Protein AF-A0A5K1DL71-F1 (afdb_monomer)

Mean predicted aligned error: 5.41 Å

Radius of gyration: 14.16 Å; Cα contacts (8 Å, |Δi|>4): 82; chains: 1; bounding box: 24×45×27 Å

Nearest PDB structures (foldseek):
  8pkp-assembly1_Y  TM=8.691E-01  e=2.618E-03  Homo sapiens
  2pl2-assembly1_B  TM=9.010E-01  e=5.780E-03  Thermus thermophilus HB27
  7rqf-assembly1_A  TM=8.290E-01  e=1.276E-02  Pseudomonas aeruginosa PAO1
  5xi8-assembly1_A  TM=7.670E-01  e=1.298E-01  Escherichia coli K-12
  8qvx-assembly1_B  TM=7.774E-01  e=1.454E-01  Homo sapiens

Solvent-accessible surface area (backbone atoms only — not comparable to full-atom values): 4922 Å² total; per-residue (Å²): 124,70,69,63,54,55,56,50,50,53,53,51,52,55,53,52,47,54,53,30,52,53,46,37,72,77,35,80,78,49,57,73,36,54,55,51,49,29,49,52,25,46,76,72,69,36,44,70,59,23,47,54,53,45,55,60,47,42,77,80,45,91,44,45,69,52,28,43,49,46,14,52,49,27,44,77,67,71,36,54,70,63,14,50,56,23,46,62,73,43,110

Structure (mmCIF, N/CA/C/O backbone):
data_AF-A0A5K1DL71-F1
#
_entry.id   AF-A0A5K1DL71-F1
#
loop_
_atom_site.group_PDB
_atom_site.id
_atom_site.type_symbol
_atom_site.label_atom_id
_atom_site.label_alt_id
_atom_site.label_comp_id
_atom_site.label_asym_id
_atom_site.label_entity_id
_atom_site.label_seq_id
_atom_site.pdbx_PDB_ins_code
_atom_site.Cartn_x
_atom_site.Cartn_y
_atom_site.Cartn_z
_atom_site.occupancy
_atom_site.B_iso_or_equiv
_atom_site.auth_seq_id
_atom_site.auth_comp_id
_atom_site.auth_asym_id
_atom_site.auth_atom_id
_atom_site.pdbx_PDB_model_num
ATOM 1 N N . PRO A 1 1 ? -8.404 -29.219 0.872 1.00 54.12 1 PRO A N 1
ATOM 2 C CA . PRO A 1 1 ? -8.695 -28.161 -0.136 1.00 54.12 1 PRO A CA 1
ATOM 3 C C . PRO A 1 1 ? -8.140 -26.758 0.197 1.00 54.12 1 PRO A C 1
ATOM 5 O O . PRO A 1 1 ? -7.744 -26.053 -0.719 1.00 54.12 1 PRO A O 1
ATOM 8 N N . VAL A 1 2 ? -8.070 -26.344 1.472 1.00 54.34 2 VAL A N 1
ATOM 9 C CA . VAL A 1 2 ? -7.721 -24.952 1.856 1.00 54.34 2 VAL A CA 1
ATOM 10 C C . VAL A 1 2 ? -6.218 -24.614 1.748 1.00 54.34 2 VAL A C 1
ATOM 12 O O . VAL A 1 2 ? -5.858 -23.488 1.420 1.00 54.34 2 VAL A O 1
ATOM 15 N N . VAL A 1 3 ? -5.319 -25.584 1.948 1.00 54.59 3 VAL A N 1
ATOM 16 C CA . VAL A 1 3 ? -3.855 -25.346 1.963 1.00 54.59 3 VAL A CA 1
ATOM 17 C C . VAL A 1 3 ? -3.282 -25.046 0.565 1.00 54.59 3 VAL A C 1
ATOM 19 O O . VAL A 1 3 ? -2.353 -24.253 0.429 1.00 54.59 3 VAL A O 1
ATOM 22 N N . LEU A 1 4 ? -3.877 -25.617 -0.489 1.00 51.81 4 LEU A N 1
ATOM 23 C CA . LEU A 1 4 ? -3.446 -25.408 -1.879 1.00 51.81 4 LEU A CA 1
ATOM 24 C C . LEU A 1 4 ? -3.742 -23.983 -2.381 1.00 51.81 4 LEU A C 1
ATOM 26 O O . LEU A 1 4 ? -2.942 -23.422 -3.126 1.00 51.81 4 LEU A O 1
ATOM 30 N N . SER A 1 5 ? -4.844 -23.377 -1.923 1.00 57.44 5 SER A N 1
ATOM 31 C CA . SER A 1 5 ? -5.213 -21.990 -2.254 1.00 57.44 5 SER A CA 1
ATOM 32 C C . SER A 1 5 ? -4.216 -20.985 -1.665 1.00 57.44 5 SER A C 1
ATOM 34 O O . SER A 1 5 ? -3.728 -20.097 -2.363 1.00 57.44 5 SER A O 1
ATOM 36 N N . ARG A 1 6 ? -3.819 -21.183 -0.402 1.00 57.47 6 ARG A N 1
ATOM 37 C CA . ARG A 1 6 ? -2.893 -20.276 0.287 1.00 57.47 6 ARG A CA 1
ATOM 38 C C . ARG A 1 6 ? -1.482 -20.306 -0.315 1.00 57.47 6 ARG A C 1
ATOM 40 O O . ARG A 1 6 ? -0.891 -19.250 -0.511 1.00 57.47 6 ARG A O 1
ATOM 47 N N . ASN A 1 7 ? -0.968 -21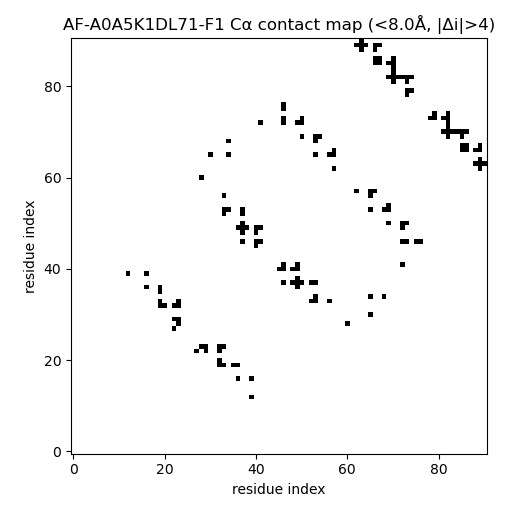.486 -0.677 1.00 58.28 7 ASN A N 1
ATOM 48 C CA . ASN A 1 7 ? 0.340 -21.608 -1.339 1.00 58.28 7 ASN A CA 1
ATOM 49 C C . ASN A 1 7 ? 0.348 -21.001 -2.751 1.00 58.28 7 ASN A C 1
ATOM 51 O O . ASN A 1 7 ? 1.348 -20.413 -3.158 1.00 58.28 7 ASN A O 1
ATOM 55 N N . SER A 1 8 ? -0.762 -21.112 -3.486 1.00 67.50 8 SER A N 1
ATOM 56 C CA . SER A 1 8 ? -0.894 -20.497 -4.808 1.00 67.50 8 SER A CA 1
ATOM 57 C C . SER A 1 8 ? -0.938 -18.968 -4.720 1.00 67.50 8 SER A C 1
ATOM 59 O O . SER A 1 8 ? -0.224 -18.303 -5.467 1.00 67.50 8 SER A O 1
ATOM 61 N N . ALA A 1 9 ? -1.680 -18.412 -3.758 1.00 68.44 9 ALA A N 1
ATOM 62 C CA . ALA A 1 9 ? -1.727 -16.969 -3.522 1.00 68.44 9 ALA A CA 1
ATOM 63 C C . ALA A 1 9 ? -0.345 -16.398 -3.155 1.00 68.44 9 ALA A C 1
ATOM 65 O O . ALA A 1 9 ? 0.090 -15.413 -3.745 1.00 68.44 9 ALA A O 1
ATOM 66 N N . ILE A 1 10 ? 0.396 -17.070 -2.265 1.00 71.56 10 ILE A N 1
ATOM 67 C CA . ILE A 1 10 ? 1.763 -16.669 -1.884 1.00 71.56 10 ILE A CA 1
ATOM 68 C C . ILE A 1 10 ? 2.699 -16.637 -3.104 1.00 71.56 10 ILE A C 1
ATOM 70 O O . ILE A 1 10 ? 3.470 -15.693 -3.268 1.00 71.56 10 ILE A O 1
ATOM 74 N N . ALA A 1 11 ? 2.616 -17.632 -3.993 1.00 75.75 11 ALA A N 1
ATOM 75 C CA . ALA A 1 11 ? 3.429 -17.662 -5.209 1.00 75.75 11 ALA A CA 1
ATOM 76 C C . ALA A 1 11 ? 3.080 -16.520 -6.183 1.00 75.75 11 ALA A C 1
ATOM 78 O O . ALA A 1 11 ? 3.974 -15.943 -6.808 1.00 75.75 11 ALA A O 1
ATOM 79 N N . VAL A 1 12 ? 1.795 -16.168 -6.293 1.00 77.31 12 VAL A N 1
ATOM 80 C CA . VAL A 1 12 ? 1.331 -15.044 -7.120 1.00 77.31 12 VAL A CA 1
ATOM 81 C C . VAL A 1 12 ? 1.839 -13.713 -6.563 1.00 77.31 12 VAL A C 1
ATOM 83 O O . VAL A 1 12 ? 2.396 -12.923 -7.325 1.00 77.31 12 VAL A O 1
ATOM 86 N N . PHE A 1 13 ? 1.740 -13.487 -5.249 1.00 81.56 13 PHE A N 1
ATOM 87 C CA . PHE A 1 13 ? 2.236 -12.261 -4.612 1.00 81.56 13 PHE A CA 1
ATOM 88 C C . PHE A 1 13 ? 3.753 -12.113 -4.729 1.00 81.56 13 PHE A C 1
ATOM 90 O O . PHE A 1 13 ? 4.240 -11.027 -5.036 1.00 81.56 13 PHE A O 1
ATOM 97 N N . PHE A 1 14 ? 4.505 -13.208 -4.587 1.00 82.12 14 PHE A N 1
ATOM 98 C CA . PHE A 1 14 ? 5.955 -13.189 -4.777 1.00 82.12 14 PHE A CA 1
ATOM 99 C C . PHE A 1 14 ? 6.350 -12.802 -6.208 1.00 82.12 14 PHE A C 1
ATOM 101 O O . PHE A 1 14 ? 7.263 -12.002 -6.414 1.00 82.12 14 PHE A O 1
ATOM 108 N N . LYS A 1 15 ? 5.647 -13.342 -7.211 1.00 86.19 15 LYS A N 1
ATOM 109 C CA . LYS A 1 15 ? 5.891 -12.991 -8.614 1.00 86.19 15 LYS A CA 1
ATOM 110 C C . LYS A 1 15 ? 5.516 -11.533 -8.897 1.00 86.19 15 LYS A C 1
ATOM 112 O O . LYS A 1 15 ? 6.286 -10.837 -9.550 1.00 86.19 15 LYS A O 1
ATOM 117 N N . ALA A 1 16 ? 4.371 -11.075 -8.389 1.00 87.06 16 ALA A N 1
ATOM 118 C CA . ALA A 1 16 ? 3.915 -9.695 -8.537 1.00 87.06 16 ALA A CA 1
ATOM 119 C C . ALA A 1 16 ? 4.919 -8.705 -7.931 1.00 87.06 16 ALA A C 1
ATOM 121 O O . ALA A 1 16 ? 5.333 -7.765 -8.603 1.00 87.06 16 ALA A O 1
ATOM 122 N N . ARG A 1 17 ? 5.393 -8.977 -6.709 1.00 89.50 17 ARG A N 1
ATOM 123 C CA . ARG A 1 17 ? 6.413 -8.175 -6.025 1.00 89.50 17 ARG A CA 1
ATOM 124 C C . ARG A 1 17 ? 7.661 -7.979 -6.885 1.00 89.50 17 ARG A C 1
ATOM 126 O O . ARG A 1 17 ? 8.036 -6.840 -7.132 1.00 89.50 17 ARG A O 1
ATOM 133 N N . LYS A 1 18 ? 8.234 -9.067 -7.413 1.00 91.00 18 LYS A N 1
ATOM 134 C CA . LYS A 1 18 ? 9.421 -8.987 -8.280 1.00 91.00 18 LYS A CA 1
ATOM 135 C C . LYS A 1 18 ? 9.200 -8.126 -9.521 1.00 91.00 18 LYS A C 1
ATOM 137 O O . LYS A 1 18 ? 10.0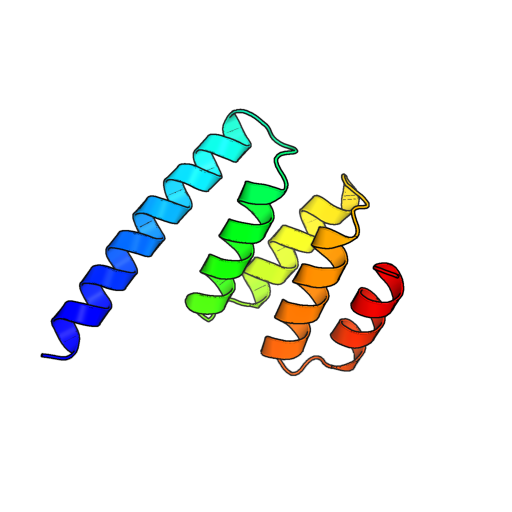87 -7.371 -9.894 1.00 91.00 18 LYS A O 1
ATOM 142 N N . PHE A 1 19 ? 8.033 -8.226 -10.160 1.00 91.00 19 PHE A N 1
ATOM 143 C CA . PHE A 1 19 ? 7.736 -7.397 -11.330 1.00 91.00 19 PHE A CA 1
ATOM 144 C C . PHE A 1 19 ? 7.686 -5.911 -10.990 1.00 91.00 19 PHE A C 1
ATOM 146 O O . PHE A 1 19 ? 8.234 -5.104 -11.736 1.00 91.00 19 PHE A O 1
ATOM 153 N N . TYR A 1 20 ? 7.051 -5.550 -9.877 1.00 91.25 20 TYR A N 1
ATOM 154 C CA . TYR A 1 20 ? 6.974 -4.154 -9.461 1.00 91.25 20 TYR A CA 1
ATOM 155 C C . TYR A 1 20 ? 8.324 -3.616 -8.982 1.00 91.25 20 TYR A C 1
ATOM 157 O O . TY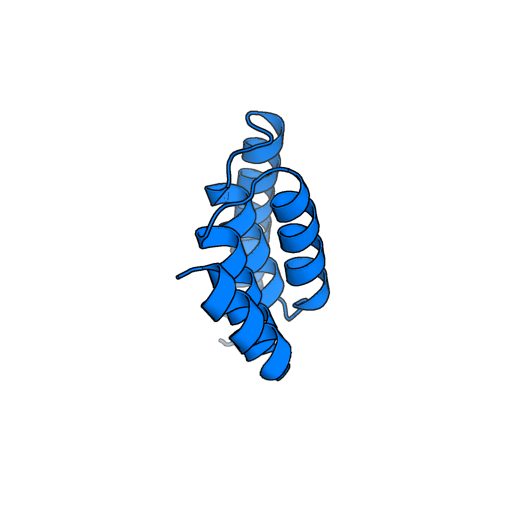R A 1 20 ? 8.662 -2.485 -9.305 1.00 91.25 20 TYR A O 1
ATOM 165 N N . GLU A 1 21 ? 9.125 -4.424 -8.286 1.00 90.81 21 GLU A N 1
ATOM 166 C CA . GLU A 1 21 ? 10.497 -4.062 -7.911 1.00 90.81 21 GLU A CA 1
ATOM 167 C C . GLU A 1 21 ? 11.355 -3.784 -9.153 1.00 90.81 21 GLU A C 1
ATOM 169 O O . GLU A 1 21 ? 11.951 -2.715 -9.247 1.00 90.81 21 GLU A O 1
ATOM 174 N N . SER A 1 22 ? 11.331 -4.665 -10.160 1.00 91.25 22 SER A N 1
ATOM 175 C CA . SER A 1 22 ? 12.031 -4.418 -11.428 1.00 91.25 22 SER A CA 1
ATOM 176 C C . SER A 1 22 ? 11.490 -3.202 -12.186 1.00 91.25 22 SER A C 1
ATOM 178 O O . SER A 1 22 ? 12.255 -2.498 -12.838 1.00 91.25 22 SER A O 1
ATOM 180 N N . ALA A 1 23 ? 10.188 -2.912 -12.102 1.00 90.19 23 ALA A N 1
ATOM 181 C CA . ALA A 1 23 ? 9.636 -1.694 -12.695 1.00 90.19 23 ALA A CA 1
ATOM 182 C C . ALA A 1 23 ? 10.207 -0.431 -12.027 1.00 90.19 23 ALA A C 1
ATOM 184 O O . ALA A 1 23 ? 10.528 0.526 -12.723 1.00 90.19 23 ALA A O 1
ATOM 185 N N . LEU A 1 24 ? 10.405 -0.453 -10.705 1.00 88.75 24 LEU A N 1
ATOM 186 C CA . LEU A 1 24 ? 11.025 0.650 -9.964 1.00 88.75 24 LEU A CA 1
ATOM 187 C C . LEU A 1 24 ? 12.538 0.773 -10.201 1.00 88.75 24 LEU A C 1
ATOM 189 O O . LEU A 1 24 ? 13.083 1.866 -10.064 1.00 88.75 24 LEU A O 1
ATOM 193 N N . GLU A 1 25 ? 13.220 -0.317 -10.563 1.00 90.00 25 GLU A N 1
ATOM 194 C CA . GLU A 1 25 ? 14.620 -0.268 -11.014 1.00 90.00 25 GLU A CA 1
ATOM 195 C C . GLU A 1 25 ? 14.759 0.447 -12.365 1.00 90.00 25 GLU A C 1
ATOM 197 O O . GLU A 1 25 ? 15.738 1.160 -12.585 1.00 90.00 25 GLU A O 1
ATOM 202 N N . LEU A 1 26 ? 13.782 0.269 -13.261 1.00 89.94 26 LEU A N 1
ATOM 203 C CA . LEU A 1 26 ? 13.753 0.922 -14.573 1.00 89.94 26 LEU A CA 1
ATOM 204 C C . LEU A 1 26 ? 13.283 2.377 -14.478 1.00 89.94 26 LEU A C 1
ATOM 206 O O . LEU A 1 26 ? 13.864 3.260 -15.107 1.00 89.94 26 LEU A O 1
ATOM 210 N N . GLU A 1 27 ? 12.240 2.624 -13.690 1.00 88.44 27 GLU A N 1
ATOM 211 C CA . GLU A 1 27 ? 11.637 3.937 -13.504 1.00 88.44 27 GLU A CA 1
ATOM 212 C C . GLU A 1 27 ? 11.347 4.164 -12.018 1.00 88.44 27 GLU A C 1
ATOM 214 O O . GLU A 1 27 ? 10.314 3.767 -11.474 1.00 88.44 27 GLU A O 1
ATOM 219 N N . SER A 1 28 ? 12.267 4.858 -11.351 1.00 82.81 28 SER A N 1
ATOM 220 C CA . SER A 1 28 ? 12.206 5.089 -9.905 1.00 82.81 28 SER A CA 1
ATOM 221 C C . SER A 1 28 ? 10.982 5.885 -9.446 1.00 82.81 28 SER A C 1
ATOM 223 O O . SER A 1 28 ? 10.648 5.812 -8.266 1.00 82.81 28 SER A O 1
ATOM 225 N N . GLY A 1 29 ? 10.317 6.603 -10.358 1.00 84.62 29 GLY A N 1
ATOM 226 C CA . GLY A 1 29 ? 9.091 7.370 -10.124 1.00 84.62 29 GLY A CA 1
ATOM 227 C C . GLY A 1 29 ? 7.803 6.698 -10.601 1.00 84.62 29 GLY A C 1
ATOM 228 O O . GLY A 1 29 ? 6.761 7.347 -10.584 1.00 84.62 29 GLY A O 1
ATOM 229 N N . TYR A 1 30 ? 7.835 5.426 -11.012 1.00 90.75 30 TYR A N 1
ATOM 230 C CA . TYR A 1 30 ? 6.634 4.748 -11.496 1.00 90.75 30 TYR A CA 1
ATOM 231 C C . TYR A 1 30 ? 5.651 4.442 -10.353 1.00 90.75 30 TYR A C 1
ATOM 233 O O . TYR A 1 30 ? 5.676 3.374 -9.733 1.00 90.75 30 TYR A O 1
ATOM 241 N N . LEU A 1 31 ? 4.747 5.390 -10.084 1.00 91.31 31 LEU A N 1
ATOM 242 C CA . LEU A 1 31 ? 3.807 5.339 -8.958 1.00 91.31 31 LEU A CA 1
ATOM 243 C C . LEU A 1 31 ? 2.897 4.105 -8.993 1.00 91.31 31 LEU A C 1
ATOM 245 O O . LEU A 1 31 ? 2.588 3.540 -7.946 1.00 91.31 31 LEU A O 1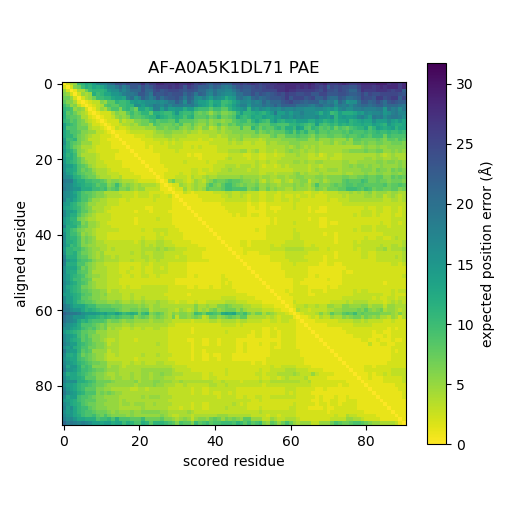
ATOM 249 N N . GLY A 1 32 ? 2.537 3.608 -10.181 1.00 90.81 32 GLY A N 1
ATOM 250 C CA . GLY A 1 32 ? 1.722 2.398 -10.323 1.00 90.81 32 GLY A CA 1
ATOM 251 C C . GLY A 1 32 ? 2.344 1.164 -9.655 1.00 90.81 32 GLY A C 1
ATOM 252 O O . GLY A 1 32 ? 1.634 0.379 -9.017 1.00 90.81 32 GLY A O 1
ATOM 253 N N . ALA A 1 33 ? 3.670 1.008 -9.731 1.00 93.44 33 ALA A N 1
ATOM 254 C CA . ALA A 1 33 ? 4.373 -0.074 -9.042 1.00 93.44 33 ALA A CA 1
ATOM 255 C C . ALA A 1 33 ? 4.393 0.123 -7.522 1.00 93.44 33 ALA A C 1
ATOM 257 O O . ALA A 1 33 ? 4.212 -0.839 -6.779 1.00 93.44 33 ALA A O 1
ATOM 258 N N . VAL A 1 34 ? 4.545 1.363 -7.053 1.00 95.06 34 VAL A N 1
ATOM 259 C CA . VAL A 1 34 ? 4.540 1.709 -5.622 1.00 95.06 34 VAL A CA 1
ATOM 260 C C . VAL A 1 34 ? 3.191 1.391 -4.990 1.00 95.06 34 VAL A C 1
ATOM 262 O O . VAL A 1 34 ? 3.132 0.714 -3.964 1.00 95.06 34 VAL A O 1
ATOM 265 N N . LEU A 1 35 ? 2.105 1.835 -5.628 1.00 95.06 35 LEU A N 1
ATOM 266 C CA . LEU A 1 35 ? 0.737 1.590 -5.174 1.00 95.06 35 LEU A CA 1
ATOM 267 C C . LEU A 1 35 ? 0.440 0.088 -5.114 1.00 95.06 35 LEU A C 1
ATOM 269 O O . LEU A 1 35 ? -0.111 -0.395 -4.126 1.00 95.06 35 LEU A O 1
ATOM 273 N N . SER A 1 36 ? 0.875 -0.656 -6.134 1.00 94.50 36 SER A N 1
ATOM 274 C CA . SER A 1 36 ? 0.690 -2.108 -6.189 1.00 94.50 36 SER A CA 1
ATOM 275 C C . SER A 1 36 ? 1.514 -2.845 -5.126 1.00 94.50 36 SER A C 1
ATOM 277 O O . SER A 1 36 ? 1.035 -3.802 -4.520 1.00 94.50 36 SER A O 1
ATOM 279 N N . LEU A 1 37 ? 2.746 -2.401 -4.850 1.00 94.44 37 LEU A N 1
ATOM 280 C CA . LEU A 1 37 ? 3.566 -2.951 -3.767 1.00 94.44 37 LEU A CA 1
ATOM 281 C C . LEU A 1 37 ? 2.950 -2.671 -2.394 1.00 94.44 37 LEU A C 1
ATOM 283 O O . LEU A 1 37 ? 2.941 -3.566 -1.548 1.00 94.44 37 LEU A O 1
ATOM 287 N N . ALA A 1 38 ? 2.401 -1.474 -2.176 1.00 95.25 38 ALA A N 1
ATOM 288 C CA . ALA A 1 38 ? 1.685 -1.146 -0.947 1.00 95.25 38 ALA A CA 1
ATOM 289 C C . ALA A 1 38 ? 0.468 -2.065 -0.737 1.00 95.25 38 ALA A C 1
ATOM 291 O O . ALA A 1 38 ? 0.301 -2.605 0.356 1.00 95.25 38 ALA A O 1
ATOM 292 N N . ASP A 1 39 ? -0.315 -2.333 -1.788 1.00 93.25 39 ASP A N 1
ATOM 293 C CA . ASP A 1 39 ? -1.437 -3.281 -1.725 1.00 93.25 39 ASP A CA 1
ATOM 294 C C . ASP A 1 39 ? -0.984 -4.698 -1.362 1.00 93.25 39 ASP A C 1
ATOM 296 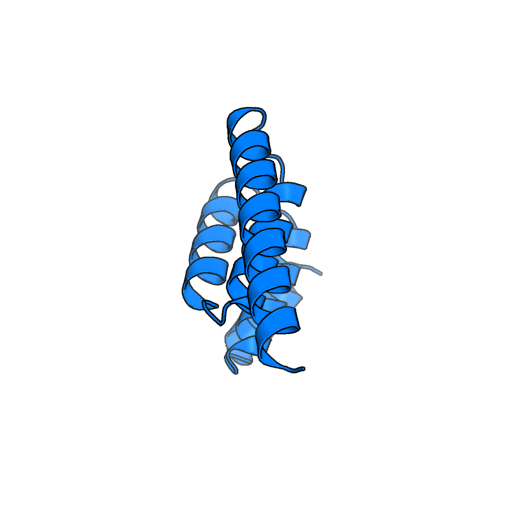O O . ASP A 1 39 ? -1.599 -5.355 -0.520 1.00 93.25 39 ASP A O 1
ATOM 300 N N . LEU A 1 40 ? 0.135 -5.160 -1.929 1.00 92.62 40 LEU A N 1
ATOM 301 C CA . LEU A 1 40 ? 0.718 -6.453 -1.563 1.00 92.62 40 LEU A CA 1
ATOM 302 C C . LEU A 1 40 ? 1.106 -6.501 -0.081 1.00 92.62 40 LEU A C 1
ATOM 304 O O . LEU A 1 40 ? 0.836 -7.495 0.589 1.00 92.62 40 LEU A O 1
ATOM 308 N N . HIS A 1 41 ? 1.701 -5.430 0.450 1.00 92.50 41 HIS A N 1
ATOM 309 C CA . HIS A 1 41 ? 2.025 -5.339 1.874 1.00 92.50 41 HIS A CA 1
ATOM 310 C C . HIS A 1 41 ? 0.771 -5.400 2.758 1.00 92.50 41 HIS A C 1
ATOM 312 O O . HIS A 1 41 ? 0.789 -6.110 3.761 1.00 92.50 41 HIS A O 1
ATOM 318 N N . VAL A 1 42 ? -0.327 -4.743 2.370 1.00 91.81 42 VAL A N 1
ATOM 319 C CA . VAL A 1 42 ? -1.607 -4.805 3.101 1.00 91.81 42 VAL A CA 1
ATOM 320 C C . VAL A 1 42 ? -2.200 -6.213 3.089 1.00 91.81 42 VAL A C 1
ATOM 322 O O . VAL A 1 42 ? -2.591 -6.725 4.136 1.00 91.81 42 VAL A O 1
ATOM 325 N N . ILE A 1 43 ? -2.224 -6.878 1.930 1.00 88.94 43 ILE A N 1
ATOM 326 C CA . ILE A 1 43 ? -2.739 -8.254 1.804 1.00 88.94 43 ILE A CA 1
ATOM 327 C C . ILE A 1 43 ? -1.937 -9.229 2.677 1.00 88.94 43 ILE A C 1
ATOM 329 O O . ILE A 1 43 ? -2.485 -10.178 3.237 1.00 88.94 43 ILE A O 1
ATOM 333 N N . GLU A 1 44 ? -0.637 -8.987 2.824 1.00 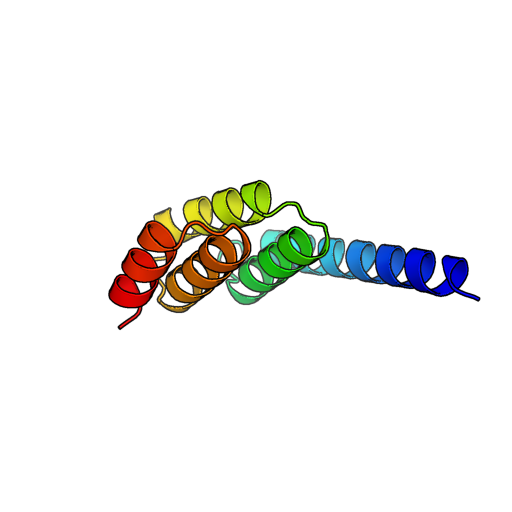88.44 44 GLU A N 1
ATOM 334 C CA . GLU A 1 44 ? 0.254 -9.776 3.675 1.00 88.44 44 GLU A CA 1
ATOM 335 C C . GLU A 1 44 ? 0.185 -9.377 5.166 1.00 88.44 44 GLU A C 1
ATOM 337 O O . GLU A 1 44 ? 0.931 -9.926 5.978 1.00 88.44 44 GLU A O 1
ATOM 342 N N . GLY A 1 45 ? -0.692 -8.436 5.536 1.00 90.06 45 GLY A N 1
ATOM 343 C CA . GLY A 1 45 ? -0.870 -7.935 6.903 1.00 90.06 45 GLY A CA 1
ATOM 344 C C . GLY A 1 45 ? 0.263 -7.028 7.392 1.00 90.06 45 GLY A C 1
ATOM 345 O O . GLY A 1 45 ? 0.367 -6.751 8.585 1.00 90.06 45 GLY A O 1
ATOM 346 N N . ARG A 1 46 ? 1.134 -6.569 6.489 1.00 93.69 46 ARG A N 1
ATOM 347 C CA . ARG A 1 46 ? 2.296 -5.719 6.781 1.00 93.69 46 ARG A CA 1
ATOM 348 C C . ARG A 1 46 ? 2.001 -4.253 6.486 1.00 93.69 46 ARG A C 1
ATOM 350 O O . ARG A 1 46 ? 2.708 -3.598 5.724 1.00 93.69 46 ARG A O 1
ATOM 357 N N . ASN A 1 47 ? 0.961 -3.721 7.118 1.00 93.88 47 ASN A N 1
ATOM 358 C CA . ASN A 1 47 ? 0.502 -2.352 6.871 1.00 93.88 47 ASN A CA 1
ATOM 359 C C . ASN A 1 47 ? 1.581 -1.294 7.190 1.00 93.88 47 ASN A C 1
ATOM 361 O O . ASN A 1 47 ? 1.680 -0.292 6.489 1.00 93.88 47 ASN A O 1
ATOM 365 N N . GLY A 1 48 ? 2.438 -1.531 8.191 1.00 95.88 48 GLY A N 1
ATOM 366 C CA . GLY A 1 48 ? 3.549 -0.627 8.526 1.00 95.88 48 GLY A CA 1
ATOM 367 C C . GLY A 1 48 ? 4.594 -0.484 7.409 1.00 95.88 48 GLY A C 1
ATOM 368 O O . GLY A 1 48 ? 5.091 0.620 7.166 1.00 95.88 48 GLY A O 1
ATOM 369 N N . ASP A 1 49 ? 4.874 -1.569 6.679 1.00 96.06 49 ASP A N 1
ATOM 370 C CA . ASP A 1 49 ? 5.753 -1.532 5.504 1.00 96.06 49 ASP A CA 1
ATOM 371 C C . ASP A 1 49 ? 5.108 -0.718 4.375 1.00 96.06 49 ASP A C 1
ATOM 373 O O . ASP A 1 49 ? 5.777 0.098 3.742 1.00 96.06 49 ASP A O 1
ATOM 377 N N . ALA A 1 50 ? 3.801 -0.908 4.147 1.00 96.44 50 ALA A N 1
ATOM 378 C CA . ALA A 1 50 ? 3.046 -0.158 3.144 1.00 96.44 50 ALA A CA 1
ATOM 379 C C . ALA A 1 50 ? 3.072 1.351 3.435 1.00 96.44 50 ALA A C 1
ATOM 381 O O . ALA A 1 50 ? 3.372 2.141 2.541 1.00 96.44 50 ALA A O 1
ATOM 382 N N . ILE A 1 51 ? 2.834 1.749 4.691 1.00 96.69 51 ILE A N 1
ATOM 383 C CA . ILE A 1 51 ? 2.897 3.155 5.122 1.00 96.69 51 ILE A CA 1
ATOM 384 C C . ILE A 1 51 ? 4.298 3.723 4.879 1.00 96.69 51 ILE A C 1
ATOM 386 O O . ILE A 1 51 ? 4.440 4.771 4.249 1.00 96.69 51 ILE A O 1
ATOM 390 N N . SER A 1 52 ? 5.338 3.011 5.321 1.00 96.44 52 SER A N 1
ATOM 391 C CA . SER A 1 52 ? 6.730 3.457 5.179 1.00 96.44 52 SER A CA 1
ATOM 392 C C . SER A 1 52 ? 7.135 3.627 3.712 1.00 96.44 52 SER A C 1
ATOM 394 O O . SER A 1 52 ? 7.811 4.597 3.357 1.00 96.44 52 SER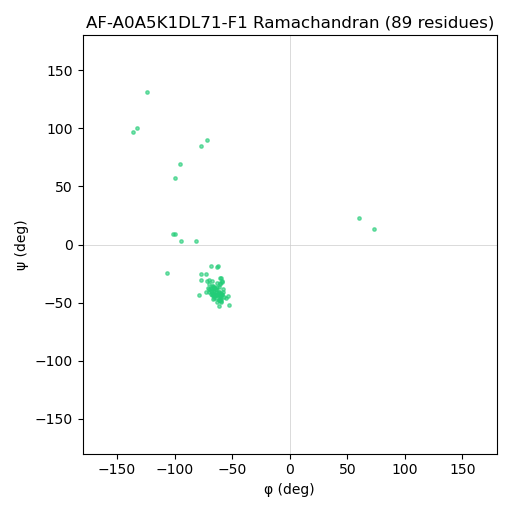 A O 1
ATOM 396 N N . LEU A 1 53 ? 6.709 2.698 2.848 1.00 95.00 53 LEU A N 1
ATOM 397 C CA . LEU A 1 53 ? 6.939 2.761 1.407 1.00 95.00 53 LEU A CA 1
ATOM 398 C C . LEU A 1 53 ? 6.287 4.008 0.801 1.00 95.00 53 LEU A C 1
ATOM 400 O O . LEU A 1 53 ? 6.966 4.788 0.133 1.00 95.00 53 LEU A O 1
ATOM 404 N N . LEU A 1 54 ? 4.997 4.217 1.060 1.00 95.31 54 LEU A N 1
ATOM 405 C CA . LEU A 1 54 ? 4.248 5.332 0.486 1.00 95.31 54 LEU A CA 1
ATOM 406 C C . LEU A 1 54 ? 4.763 6.685 0.989 1.00 95.31 54 LEU A C 1
ATOM 408 O O . LEU A 1 54 ? 4.981 7.580 0.181 1.00 95.31 54 LEU A O 1
ATOM 412 N N . GLN A 1 55 ? 5.060 6.824 2.286 1.00 94.81 55 GLN A N 1
ATOM 413 C CA . GLN A 1 55 ? 5.626 8.057 2.849 1.00 94.81 55 GLN A CA 1
ATOM 414 C C . GLN A 1 55 ? 6.988 8.408 2.243 1.00 94.81 55 GLN A C 1
ATOM 416 O O . GLN A 1 55 ? 7.298 9.581 2.035 1.00 94.81 55 GLN A O 1
ATOM 421 N N . ARG A 1 56 ? 7.827 7.407 1.951 1.00 94.06 56 ARG A N 1
ATOM 422 C CA . ARG A 1 56 ? 9.110 7.638 1.274 1.00 94.06 56 ARG A CA 1
ATOM 423 C C . ARG A 1 56 ? 8.905 8.184 -0.136 1.00 94.06 56 ARG A C 1
ATOM 425 O O . ARG A 1 56 ? 9.657 9.066 -0.540 1.00 94.06 56 ARG A O 1
ATOM 432 N N . TYR A 1 57 ? 7.930 7.656 -0.868 1.00 93.19 57 TYR A N 1
ATOM 433 C CA . TYR A 1 57 ? 7.613 8.133 -2.211 1.00 93.19 57 TYR A CA 1
ATOM 434 C C . TYR A 1 57 ? 6.985 9.526 -2.176 1.00 93.19 57 TYR A C 1
ATOM 436 O O . TYR A 1 57 ? 7.409 10.401 -2.923 1.00 93.19 57 TYR A O 1
ATOM 444 N N . LEU A 1 58 ? 6.093 9.779 -1.225 1.00 92.19 58 LEU A N 1
ATOM 445 C CA . LEU A 1 58 ? 5.426 11.066 -1.080 1.00 92.19 58 LEU A CA 1
ATOM 446 C C . LEU A 1 58 ? 6.400 12.241 -0.874 1.00 92.19 58 LEU A C 1
ATOM 448 O O . LEU A 1 58 ? 6.160 13.344 -1.348 1.00 92.19 58 LEU A O 1
ATOM 452 N N . LYS A 1 59 ? 7.555 12.000 -0.235 1.00 90.81 59 LYS A N 1
ATOM 453 C CA . LYS A 1 59 ? 8.617 13.016 -0.079 1.00 90.81 59 LYS A CA 1
ATOM 454 C C . LYS A 1 59 ? 9.175 13.538 -1.404 1.00 90.81 59 LYS A C 1
ATOM 456 O O . LYS A 1 59 ? 9.666 14.661 -1.442 1.00 90.81 59 LYS A O 1
ATOM 461 N N . ASN A 1 60 ? 9.154 12.714 -2.448 1.00 89.38 60 ASN A N 1
ATOM 462 C CA . ASN A 1 60 ? 9.715 13.044 -3.758 1.00 89.38 60 ASN A CA 1
ATOM 463 C C . ASN A 1 60 ? 8.624 13.321 -4.802 1.00 89.38 60 ASN A C 1
ATOM 465 O O . ASN A 1 60 ? 8.885 14.019 -5.778 1.00 89.38 60 ASN A O 1
ATOM 469 N N . TRP A 1 61 ? 7.422 12.779 -4.594 1.00 86.06 61 TRP A N 1
ATOM 470 C CA . TRP A 1 61 ? 6.274 12.912 -5.481 1.00 86.06 61 TRP A CA 1
ATOM 471 C C . TRP A 1 61 ? 5.046 13.287 -4.655 1.00 86.06 61 TRP A C 1
ATOM 473 O O . TRP A 1 61 ? 4.437 12.431 -4.021 1.00 86.06 61 TRP A O 1
ATOM 483 N N . ALA A 1 62 ? 4.699 14.572 -4.657 1.00 81.38 62 ALA A N 1
ATOM 484 C CA . ALA A 1 62 ? 3.452 15.058 -4.078 1.00 81.38 62 ALA A CA 1
ATOM 485 C C . ALA A 1 62 ? 2.305 14.747 -5.051 1.00 81.38 62 ALA A C 1
ATOM 487 O O . ALA A 1 62 ? 1.988 15.558 -5.918 1.00 81.38 62 ALA A O 1
ATOM 488 N N . ASP A 1 63 ? 1.779 13.526 -4.961 1.00 89.00 63 ASP A N 1
ATOM 489 C CA . ASP A 1 63 ? 0.735 13.001 -5.840 1.00 89.00 63 ASP A CA 1
ATOM 490 C C . ASP A 1 63 ? -0.467 12.518 -5.017 1.00 89.00 63 ASP A C 1
ATOM 492 O O . ASP A 1 63 ? -0.321 11.743 -4.064 1.00 89.00 63 ASP A O 1
ATOM 496 N N . ASP A 1 64 ? -1.664 12.947 -5.411 1.00 90.88 64 ASP A N 1
ATOM 497 C CA . ASP A 1 64 ? -2.922 12.679 -4.704 1.00 90.88 64 ASP A CA 1
ATOM 498 C C . ASP A 1 64 ? -3.219 11.175 -4.583 1.00 90.88 64 ASP A C 1
ATOM 500 O O . ASP A 1 64 ? -3.842 10.715 -3.617 1.00 90.88 64 ASP A O 1
ATOM 504 N N . SER A 1 65 ? -2.739 10.363 -5.535 1.00 92.88 65 SER A N 1
ATOM 505 C CA . SER A 1 65 ? -2.909 8.908 -5.493 1.00 92.88 65 SER A CA 1
ATOM 506 C C . SER A 1 65 ? -2.128 8.265 -4.343 1.00 92.88 65 SER A C 1
ATOM 508 O O . SER A 1 65 ? -2.591 7.276 -3.763 1.00 92.88 65 SER A O 1
ATOM 510 N N . LEU A 1 66 ? -0.982 8.842 -3.955 1.00 94.19 66 LEU A N 1
ATOM 511 C CA . LEU A 1 66 ? -0.198 8.386 -2.806 1.00 94.19 66 LEU A CA 1
ATOM 512 C C . LEU A 1 66 ? -0.882 8.749 -1.488 1.00 94.19 66 LEU A C 1
ATOM 514 O O . LEU A 1 66 ? -0.940 7.901 -0.596 1.00 94.19 66 LEU A O 1
ATOM 518 N N . HIS A 1 67 ? -1.448 9.953 -1.387 1.00 95.44 67 HIS A N 1
ATOM 519 C CA . HIS A 1 67 ? -2.250 10.374 -0.235 1.00 95.44 67 HIS A CA 1
ATOM 520 C C . HIS A 1 67 ? -3.494 9.490 -0.071 1.00 95.44 67 HIS A C 1
ATOM 522 O O . HIS A 1 67 ? -3.715 8.904 0.991 1.00 95.44 67 HIS A O 1
ATOM 528 N N . THR A 1 68 ? -4.232 9.260 -1.160 1.00 96.12 68 THR A N 1
ATOM 529 C CA . THR A 1 68 ? -5.397 8.363 -1.176 1.00 96.12 68 THR A CA 1
ATOM 530 C C . THR A 1 68 ? -5.029 6.950 -0.725 1.00 96.12 68 THR A C 1
ATOM 532 O O . THR A 1 68 ? -5.733 6.341 0.085 1.00 96.12 68 THR A O 1
ATOM 535 N N . LYS A 1 6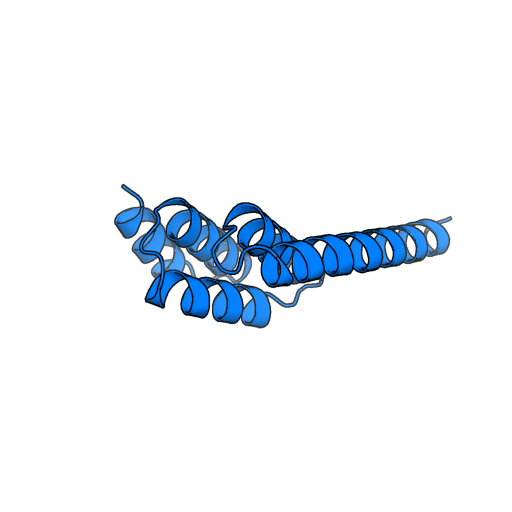9 ? -3.911 6.401 -1.220 1.00 96.56 69 LYS A N 1
ATOM 536 C CA . LYS A 1 69 ? -3.467 5.064 -0.817 1.00 96.56 69 LYS A CA 1
ATOM 537 C C . LYS A 1 69 ? -3.028 5.034 0.646 1.00 96.56 69 LYS A C 1
ATOM 539 O O . LYS A 1 69 ? -3.421 4.110 1.352 1.00 96.56 69 LYS A O 1
ATOM 544 N N . LEU A 1 70 ? -2.272 6.023 1.127 1.00 96.62 70 LEU A N 1
ATOM 545 C CA . LEU A 1 70 ? -1.897 6.123 2.544 1.00 96.62 70 LEU A CA 1
ATOM 546 C C . LEU A 1 70 ? -3.130 6.118 3.441 1.00 96.62 70 LEU A C 1
ATOM 548 O O . LEU A 1 70 ? -3.184 5.342 4.394 1.00 96.62 70 LEU A O 1
ATOM 552 N N . ALA A 1 71 ? -4.144 6.906 3.090 1.00 96.56 71 ALA A N 1
ATOM 553 C CA . ALA A 1 71 ? -5.393 6.962 3.828 1.00 96.56 71 ALA A CA 1
ATOM 554 C C . ALA A 1 71 ? -6.091 5.594 3.910 1.00 96.56 71 ALA A C 1
ATOM 556 O O . ALA A 1 71 ? -6.527 5.174 4.985 1.00 96.56 71 ALA A O 1
ATOM 557 N N . GLN A 1 72 ? -6.129 4.848 2.803 1.00 96.44 72 GLN A N 1
ATOM 558 C CA . GLN A 1 72 ? -6.670 3.484 2.773 1.00 96.44 72 GLN A CA 1
ATOM 559 C C . GLN A 1 72 ? -5.893 2.532 3.694 1.00 96.44 72 GLN A C 1
ATOM 561 O O . GLN A 1 72 ? -6.503 1.752 4.429 1.00 96.44 72 GLN A O 1
ATOM 566 N N . VAL A 1 73 ? -4.557 2.599 3.694 1.00 96.75 73 VAL A N 1
ATOM 567 C CA . VAL A 1 73 ? -3.717 1.745 4.552 1.00 96.75 73 VAL A CA 1
ATOM 568 C C . VAL A 1 73 ? -3.875 2.102 6.035 1.00 96.75 73 VAL A C 1
ATOM 570 O O . VAL A 1 73 ? -3.955 1.206 6.882 1.00 96.75 73 VAL A O 1
ATOM 573 N N . PHE A 1 74 ? -3.969 3.392 6.367 1.00 97.06 74 PHE A N 1
ATOM 574 C CA . PHE A 1 74 ? -4.251 3.846 7.729 1.00 97.06 74 PHE A CA 1
ATOM 575 C C . PHE A 1 74 ? -5.634 3.390 8.201 1.00 97.06 74 PHE A C 1
ATOM 577 O O . PHE A 1 74 ? -5.753 2.844 9.300 1.00 97.06 74 PHE A O 1
ATOM 584 N N . ALA A 1 75 ? -6.658 3.492 7.350 1.00 94.69 75 ALA A N 1
ATOM 585 C CA . ALA A 1 75 ? -7.997 2.991 7.652 1.00 94.69 75 ALA A CA 1
ATOM 586 C C . ALA A 1 75 ? -7.998 1.471 7.902 1.00 94.69 75 ALA A C 1
ATOM 588 O O . ALA A 1 75 ? -8.568 1.011 8.891 1.00 94.69 75 ALA A O 1
ATOM 589 N N . ALA A 1 76 ? -7.282 0.694 7.079 1.00 92.06 76 ALA A N 1
ATOM 590 C CA . ALA A 1 76 ? -7.094 -0.747 7.284 1.00 92.06 76 ALA A CA 1
ATOM 591 C C . ALA A 1 76 ? -6.330 -1.086 8.581 1.00 92.06 76 ALA A C 1
ATOM 593 O O . ALA A 1 76 ? -6.412 -2.210 9.074 1.00 92.06 76 ALA A O 1
ATOM 594 N N . SER A 1 77 ? -5.606 -0.115 9.144 1.00 93.31 77 SER A N 1
ATOM 595 C CA . SER A 1 77 ? -4.868 -0.220 10.409 1.00 93.31 77 SER A CA 1
ATOM 596 C C . SER A 1 77 ? -5.618 0.400 11.595 1.00 93.31 77 SER A C 1
ATOM 598 O O . SER A 1 77 ? -5.049 0.522 12.677 1.00 93.31 77 SER A O 1
ATOM 600 N N . ASN A 1 78 ? -6.887 0.788 11.409 1.00 94.69 78 ASN A N 1
ATOM 601 C CA . ASN A 1 78 ? -7.729 1.464 12.402 1.00 94.69 78 ASN A CA 1
ATOM 602 C C . ASN A 1 78 ? -7.174 2.823 12.893 1.00 94.69 78 ASN A C 1
ATOM 604 O O . ASN A 1 78 ? -7.532 3.301 13.969 1.00 94.69 78 ASN A O 1
ATOM 608 N N . MET A 1 79 ? -6.316 3.457 12.092 1.00 95.88 79 MET A N 1
ATOM 609 C CA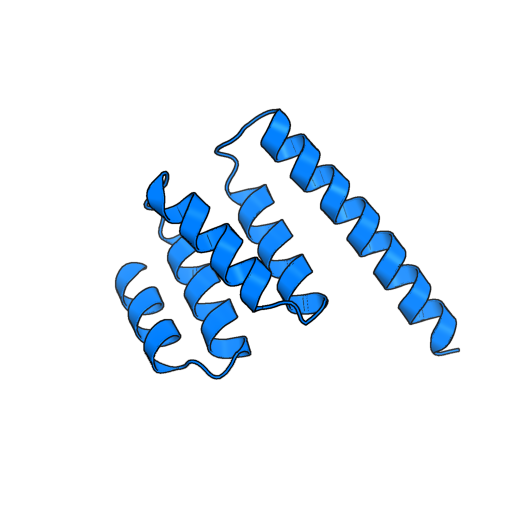 . MET A 1 79 ? -5.732 4.784 12.324 1.00 95.88 79 MET A CA 1
ATOM 610 C C . MET A 1 79 ? -6.566 5.839 11.587 1.00 95.88 79 MET A C 1
ATOM 612 O O . MET A 1 79 ? -6.190 6.355 10.537 1.00 95.88 79 MET A O 1
ATOM 616 N N . LEU A 1 80 ? -7.788 6.065 12.074 1.00 94.94 80 LEU A N 1
ATOM 617 C CA . LEU A 1 80 ? -8.805 6.822 11.332 1.00 94.94 80 LEU A CA 1
ATOM 618 C C . LEU A 1 80 ? -8.492 8.320 11.218 1.00 94.94 80 LEU A C 1
ATOM 620 O O . LEU A 1 80 ? -8.869 8.939 10.226 1.00 94.94 80 LEU A O 1
ATOM 624 N N . THR A 1 81 ? -7.798 8.894 12.201 1.00 96.50 81 THR A N 1
ATOM 625 C CA . THR A 1 81 ? -7.410 10.312 12.188 1.00 96.50 81 THR A CA 1
ATOM 626 C C . THR A 1 81 ? -6.397 10.584 11.078 1.00 96.50 81 THR A C 1
ATOM 628 O O . THR A 1 81 ? -6.567 11.508 10.289 1.00 96.50 81 THR A O 1
ATOM 631 N N . GLU A 1 82 ? -5.374 9.739 10.976 1.00 96.62 82 GLU A N 1
ATOM 632 C CA . GLU A 1 82 ? -4.351 9.799 9.935 1.00 96.62 82 GLU A CA 1
ATOM 633 C C . GLU A 1 82 ? -4.951 9.516 8.557 1.00 96.62 82 GLU A C 1
ATOM 635 O O . GLU A 1 82 ? -4.592 10.167 7.576 1.00 96.62 82 GLU A O 1
ATOM 640 N N . ALA A 1 83 ? -5.909 8.587 8.484 1.00 96.19 83 ALA A N 1
ATOM 641 C CA . ALA A 1 83 ? -6.633 8.324 7.250 1.00 96.19 83 ALA A CA 1
ATOM 642 C C . ALA A 1 83 ? -7.394 9.561 6.755 1.00 96.19 83 ALA A C 1
ATOM 644 O O . ALA A 1 83 ? -7.285 9.911 5.584 1.00 96.19 83 ALA A O 1
ATOM 645 N N . LEU A 1 84 ? -8.133 10.239 7.640 1.00 96.00 84 LEU A N 1
ATOM 646 C CA . LEU A 1 84 ? -8.881 11.443 7.283 1.00 96.00 84 LEU A CA 1
ATOM 647 C C . LEU A 1 84 ? -7.950 12.561 6.804 1.00 96.00 84 LEU A C 1
ATOM 649 O O . LEU A 1 84 ? -8.181 13.109 5.732 1.00 96.00 84 LEU A O 1
ATOM 653 N N . SER A 1 85 ? -6.868 12.820 7.544 1.00 95.75 85 SER A N 1
ATOM 654 C CA . SER A 1 85 ? -5.861 13.822 7.177 1.00 95.75 85 SER A CA 1
ATOM 655 C C . SER A 1 85 ? -5.325 13.604 5.759 1.00 95.75 85 SER A C 1
ATOM 657 O O . SER A 1 85 ? -5.214 14.549 4.987 1.00 95.75 85 SER A O 1
ATOM 659 N N . HIS A 1 86 ? -5.011 12.361 5.388 1.00 93.38 86 HIS A N 1
ATOM 660 C CA . HIS A 1 86 ? -4.510 12.066 4.046 1.00 93.38 86 HIS A CA 1
ATOM 661 C C . HIS A 1 86 ? -5.597 12.058 2.964 1.00 93.38 86 HIS A C 1
ATOM 663 O O . HIS A 1 86 ? -5.282 12.311 1.808 1.00 93.38 86 HIS A O 1
ATOM 669 N N . TYR A 1 87 ? -6.865 11.798 3.295 1.00 94.25 87 TYR A N 1
ATOM 670 C CA . TYR A 1 87 ? -7.945 12.026 2.332 1.00 94.25 87 TYR A CA 1
ATOM 671 C C . TYR A 1 87 ? -8.148 13.515 2.053 1.00 94.25 87 TYR A C 1
ATOM 673 O O . TYR A 1 87 ? -8.409 13.872 0.911 1.00 94.25 87 TYR A O 1
ATOM 681 N N . GLU A 1 88 ? -8.007 14.372 3.064 1.00 94.31 88 GLU A N 1
ATOM 682 C CA . GLU A 1 88 ? -8.096 15.827 2.901 1.00 94.31 88 GLU A CA 1
ATOM 683 C C . GLU A 1 88 ? -6.951 16.384 2.048 1.00 94.31 88 GLU A C 1
ATOM 685 O O . GLU A 1 88 ? -7.182 17.275 1.242 1.00 94.31 88 GLU A O 1
ATOM 690 N N . GLU A 1 89 ? -5.741 15.831 2.168 1.00 92.06 89 GLU A N 1
ATOM 691 C CA . GLU A 1 89 ? -4.605 16.201 1.309 1.00 92.06 89 GLU A CA 1
ATOM 692 C C . GLU A 1 89 ? -4.769 15.769 -0.160 1.00 92.06 89 GLU A C 1
ATOM 694 O O . GLU A 1 89 ? -4.063 16.290 -1.015 1.00 92.06 89 GLU A O 1
ATOM 699 N N . ALA A 1 90 ? -5.667 14.823 -0.459 1.00 91.38 90 ALA A N 1
ATOM 700 C CA . ALA A 1 90 ? -5.908 14.309 -1.812 1.00 91.38 90 ALA A CA 1
ATOM 701 C C . ALA A 1 90 ? -7.069 15.007 -2.558 1.00 91.38 90 ALA A C 1
ATOM 703 O O . ALA A 1 90 ? -7.430 14.561 -3.651 1.00 91.38 90 ALA A O 1
ATOM 704 N N . LEU A 1 91 ? -7.700 16.024 -1.953 1.00 86.50 91 LEU A N 1
ATOM 705 C CA . LEU A 1 91 ? -8.850 16.782 -2.482 1.00 86.50 91 LEU A CA 1
ATOM 706 C C . LEU A 1 91 ? -8.441 18.167 -2.998 1.00 86.50 91 LEU A C 1
ATOM 708 O O . LEU A 1 91 ? -9.058 18.598 -4.001 1.00 86.50 91 LEU A O 1
#

Secondary structure (DSSP, 8-state):
-HHHHHHHHHHHHHHHHHHHHHHHHH-TT-HHHHHHHHHHHHHTT-HHHHHHHHHHHHTT---HHHHHHHHHHHHHTT-HHHHHHHHHHT-

Sequence (91 aa):
PVVLSRNSAIAVFFKARKFYESALELESGYLGAVLSLADLHVIEGRNGDAISLLQRYLKNWADDSLHTKLAQVFAASNMLTEALSHYEEAL

pLDDT: mean 88.37, std 11.2, range [51.81, 97.06]

Foldseek 3Di:
DPVVVVVVVVVVLVVLLVVLVVVCVVPVLPVVSLLSVLVSCVVVVNLVVSLVSLVVNCVVDVALVSLQSNLVSCVSVVVNVSSVVSNVSSD

InterPro domains:
  IPR011990 Tetratricopeptide-like helical domain superfamily [G3DSA:1.25.40.10] (10-91)
  IPR011990 Tetratricopeptide-like helical domain superfamily [SSF48452] (15-91)

Organism: NCBI:txid210225